Protein AF-A0AAD2G5I2-F1 (afdb_monomer_lite)

Structure (mmCIF, N/CA/C/O backbone):
data_AF-A0AAD2G5I2-F1
#
_entry.id   AF-A0AAD2G5I2-F1
#
loop_
_atom_site.group_PDB
_atom_site.id
_atom_site.type_symbol
_atom_site.label_atom_id
_atom_site.label_alt_id
_atom_site.label_comp_id
_atom_site.label_asym_id
_atom_site.label_entity_id
_atom_site.label_seq_id
_atom_site.pdbx_PDB_ins_code
_atom_site.Cartn_x
_atom_site.Cartn_y
_atom_site.Cartn_z
_atom_site.occupancy
_atom_site.B_iso_or_equiv
_atom_site.auth_seq_id
_atom_site.auth_comp_id
_atom_site.auth_asym_id
_atom_site.auth_atom_id
_atom_site.pdbx_PDB_model_num
ATOM 1 N N . MET A 1 1 ? 21.418 12.771 0.132 1.00 42.97 1 MET A N 1
ATOM 2 C CA . MET A 1 1 ? 20.521 11.938 -0.693 1.00 42.97 1 MET A CA 1
ATOM 3 C C . MET A 1 1 ? 19.109 12.438 -0.467 1.00 42.97 1 MET A C 1
ATOM 5 O O . MET A 1 1 ? 18.698 12.493 0.685 1.00 42.97 1 MET A O 1
ATOM 9 N N . GLY A 1 2 ? 18.420 12.894 -1.514 1.00 51.19 2 GLY A N 1
ATOM 10 C CA . GLY A 1 2 ? 16.971 13.095 -1.440 1.00 51.19 2 GLY A CA 1
ATOM 11 C C . GLY A 1 2 ? 16.292 11.727 -1.421 1.00 51.19 2 GLY A C 1
ATOM 12 O O . GLY A 1 2 ? 16.785 10.811 -2.070 1.00 51.19 2 GLY A O 1
ATOM 13 N N . ALA A 1 3 ? 15.219 11.574 -0.650 1.00 61.41 3 ALA A N 1
ATOM 14 C CA . ALA A 1 3 ? 14.514 10.298 -0.4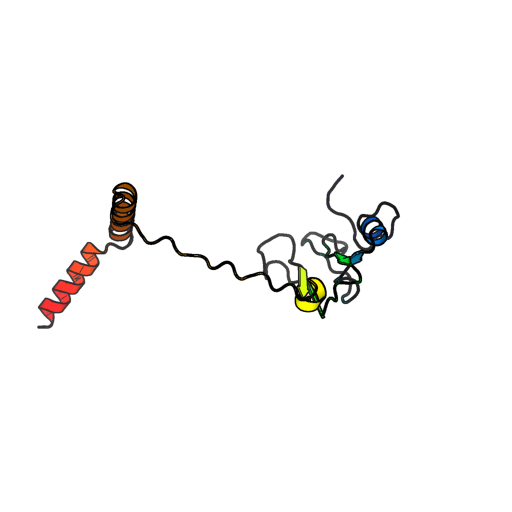96 1.00 61.41 3 ALA A CA 1
ATOM 15 C C . ALA A 1 3 ? 13.618 9.934 -1.701 1.00 61.41 3 ALA A C 1
ATOM 17 O O . ALA A 1 3 ? 13.028 8.861 -1.714 1.00 61.41 3 ALA A O 1
ATOM 18 N N . ASN A 1 4 ? 13.521 10.816 -2.701 1.00 75.38 4 ASN A N 1
ATOM 19 C CA . ASN A 1 4 ? 12.613 10.669 -3.835 1.00 75.38 4 ASN A CA 1
ATOM 20 C C . ASN A 1 4 ? 13.370 10.050 -5.010 1.00 75.38 4 ASN A C 1
ATOM 22 O O . ASN A 1 4 ? 14.144 10.740 -5.678 1.00 75.38 4 ASN A O 1
ATOM 26 N N . GLU A 1 5 ? 13.156 8.761 -5.242 1.00 83.19 5 GLU A N 1
ATOM 27 C CA . GLU A 1 5 ? 13.793 8.025 -6.328 1.00 83.19 5 GLU A CA 1
ATOM 28 C C . GLU A 1 5 ? 12.773 7.650 -7.407 1.00 83.19 5 GLU A C 1
ATOM 30 O O . GLU A 1 5 ? 11.660 7.240 -7.093 1.00 83.19 5 GLU A O 1
ATOM 35 N N . ASP A 1 6 ? 13.146 7.793 -8.679 1.00 90.06 6 ASP A N 1
ATOM 36 C CA . ASP A 1 6 ? 12.317 7.365 -9.807 1.00 90.06 6 ASP A CA 1
ATOM 37 C C . ASP A 1 6 ? 12.278 5.833 -9.874 1.00 90.06 6 ASP A C 1
ATOM 39 O O . ASP A 1 6 ? 13.268 5.185 -10.219 1.00 90.06 6 ASP A O 1
ATOM 43 N N . LEU A 1 7 ? 11.116 5.243 -9.585 1.00 91.56 7 LEU A N 1
ATOM 44 C CA . LEU A 1 7 ? 10.950 3.789 -9.589 1.00 91.56 7 LEU A CA 1
ATOM 45 C C . LEU A 1 7 ? 10.940 3.169 -10.994 1.00 91.56 7 LEU A C 1
ATOM 47 O O . LEU A 1 7 ? 10.932 1.943 -11.124 1.00 91.56 7 LEU A O 1
ATOM 51 N N . LEU A 1 8 ? 10.931 3.964 -12.063 1.00 89.88 8 LEU A N 1
ATOM 52 C CA . LEU A 1 8 ? 11.061 3.492 -13.443 1.00 89.88 8 LEU A CA 1
ATOM 53 C C . LEU A 1 8 ? 12.520 3.353 -13.870 1.00 89.88 8 LEU A C 1
ATOM 55 O O . LEU A 1 8 ? 12.804 2.598 -14.803 1.00 89.88 8 LEU A O 1
ATOM 59 N N . VAL A 1 9 ? 13.440 4.037 -13.188 1.00 88.06 9 VAL A N 1
ATOM 60 C CA . VAL A 1 9 ? 14.867 3.947 -13.482 1.00 88.06 9 VAL A CA 1
ATOM 61 C C . VAL A 1 9 ? 15.379 2.564 -13.100 1.00 88.06 9 VAL A C 1
ATOM 63 O O . VAL A 1 9 ? 15.323 2.143 -11.949 1.00 88.06 9 VAL A O 1
ATOM 66 N N . ASN A 1 10 ? 15.926 1.864 -14.090 1.00 80.50 10 ASN A N 1
ATOM 67 C CA . ASN A 1 10 ? 16.613 0.597 -13.893 1.00 80.50 10 ASN A CA 1
ATOM 68 C C . ASN A 1 10 ? 18.131 0.825 -13.909 1.00 80.50 10 ASN A C 1
ATOM 70 O O . ASN A 1 10 ? 18.815 0.514 -14.883 1.00 80.50 10 ASN A O 1
ATOM 74 N N . SER A 1 11 ? 18.630 1.470 -12.853 1.00 87.44 11 SER A N 1
ATOM 75 C CA . SER A 1 11 ? 20.062 1.698 -12.627 1.00 87.44 11 SER A CA 1
ATOM 76 C C . SER A 1 11 ? 20.576 0.728 -11.558 1.00 87.44 11 SER A C 1
ATOM 78 O O . SER A 1 11 ? 19.831 0.470 -10.610 1.00 87.44 11 SER A O 1
ATOM 80 N N . PRO A 1 12 ? 21.831 0.242 -11.632 1.00 85.81 12 PRO A N 1
ATOM 81 C CA . PRO A 1 12 ? 22.460 -0.534 -10.554 1.00 85.81 12 PRO A CA 1
ATOM 82 C C . PRO A 1 12 ? 22.364 0.153 -9.187 1.00 85.81 12 PRO A C 1
ATOM 84 O O . PRO A 1 12 ? 22.168 -0.489 -8.161 1.00 85.81 12 PRO A O 1
ATOM 87 N N . ASP A 1 13 ? 22.422 1.484 -9.188 1.00 86.81 13 ASP A N 1
ATOM 88 C CA . ASP A 1 13 ? 22.346 2.289 -7.975 1.00 86.81 13 ASP A CA 1
ATOM 89 C C . ASP A 1 13 ? 20.914 2.646 -7.567 1.00 86.81 13 ASP A C 1
ATOM 91 O O . ASP A 1 13 ? 20.744 3.466 -6.663 1.00 86.81 13 ASP A O 1
ATOM 95 N N . SER A 1 14 ? 19.892 2.075 -8.208 1.00 89.94 14 SER A N 1
ATOM 96 C CA . SER A 1 14 ? 18.498 2.346 -7.856 1.00 89.94 14 SER A CA 1
ATOM 97 C C . SER A 1 14 ? 18.027 1.500 -6.669 1.00 89.94 14 SER A C 1
ATOM 99 O O . SER A 1 14 ? 18.412 0.337 -6.525 1.00 89.94 14 SER A O 1
ATOM 101 N N . ILE A 1 15 ? 17.164 2.045 -5.809 1.00 89.75 15 ILE A N 1
ATOM 102 C CA . ILE A 1 15 ? 16.487 1.298 -4.743 1.00 89.75 15 ILE A CA 1
ATOM 103 C C . ILE A 1 15 ? 15.711 0.116 -5.318 1.00 89.75 15 ILE A C 1
ATOM 105 O O . ILE A 1 15 ? 15.743 -0.970 -4.746 1.00 89.75 15 ILE A O 1
ATOM 109 N N . ARG A 1 16 ? 15.076 0.294 -6.483 1.00 91.19 16 ARG A N 1
ATOM 110 C CA . ARG A 1 16 ? 14.335 -0.771 -7.159 1.00 91.19 16 ARG A CA 1
ATOM 111 C C . ARG A 1 16 ? 15.250 -1.935 -7.526 1.00 91.19 16 ARG A C 1
ATOM 113 O O . ARG A 1 16 ? 14.886 -3.080 -7.271 1.00 91.19 16 ARG A O 1
ATOM 120 N N . GLN A 1 17 ? 16.422 -1.652 -8.091 1.00 92.19 17 GLN A N 1
ATOM 121 C CA . GLN A 1 17 ? 17.389 -2.683 -8.456 1.00 92.19 17 GLN A CA 1
ATOM 122 C C . GLN A 1 17 ? 17.994 -3.353 -7.218 1.00 92.19 17 GLN A C 1
ATOM 124 O O . GLN A 1 17 ? 18.033 -4.579 -7.158 1.00 92.19 17 GLN A O 1
ATOM 129 N N . ARG A 1 18 ? 18.355 -2.582 -6.184 1.00 92.75 18 ARG A N 1
ATOM 130 C CA . ARG A 1 18 ? 18.839 -3.135 -4.906 1.00 92.75 18 ARG A CA 1
ATOM 131 C C . ARG A 1 18 ? 17.818 -4.062 -4.242 1.00 92.75 18 ARG A C 1
ATOM 133 O O . ARG A 1 18 ? 18.173 -5.129 -3.755 1.00 92.75 18 ARG A O 1
ATOM 140 N N . LEU A 1 19 ? 16.537 -3.691 -4.249 1.00 93.19 19 LEU A N 1
ATOM 141 C CA . LEU A 1 19 ? 15.461 -4.548 -3.743 1.00 93.19 19 LEU A CA 1
ATOM 142 C C . LEU A 1 19 ? 15.248 -5.779 -4.638 1.00 93.19 19 LEU A C 1
ATOM 144 O O . LEU A 1 19 ? 15.002 -6.869 -4.120 1.00 93.19 19 LEU A O 1
ATOM 148 N N . CYS A 1 20 ? 15.413 -5.637 -5.957 1.00 92.62 20 CYS A N 1
ATOM 149 C CA . CYS A 1 20 ? 15.390 -6.756 -6.900 1.00 92.62 20 CYS A CA 1
ATOM 150 C C . CYS A 1 20 ? 16.496 -7.779 -6.622 1.00 92.62 20 CYS A C 1
ATOM 152 O O . CYS A 1 20 ? 16.234 -8.981 -6.605 1.00 92.62 20 CYS A O 1
ATOM 154 N N . GLU A 1 21 ? 17.702 -7.317 -6.301 1.00 93.50 21 GLU A N 1
ATOM 155 C CA . GLU A 1 21 ? 18.827 -8.166 -5.892 1.00 93.50 21 GLU A CA 1
ATOM 156 C C . GLU A 1 21 ? 18.566 -8.890 -4.563 1.00 93.50 21 GLU A C 1
ATOM 158 O O . GLU A 1 21 ? 19.032 -10.011 -4.366 1.00 93.50 21 GLU A O 1
ATOM 163 N N . CYS A 1 22 ? 17.752 -8.308 -3.678 1.00 93.94 22 CYS A N 1
ATOM 164 C CA . CYS A 1 22 ? 17.239 -8.974 -2.478 1.00 93.94 22 CYS A CA 1
ATOM 165 C C . CYS A 1 22 ? 16.050 -9.922 -2.746 1.00 93.94 22 CYS A C 1
ATOM 167 O O . CYS A 1 22 ? 15.458 -10.442 -1.800 1.00 93.94 22 CYS A O 1
ATOM 169 N N . GLY A 1 23 ? 15.680 -10.155 -4.009 1.00 94.19 23 GLY A N 1
ATOM 170 C CA . GLY A 1 23 ? 14.573 -11.037 -4.389 1.00 94.19 23 GLY A CA 1
ATOM 171 C C . GLY A 1 23 ? 13.184 -10.421 -4.205 1.00 94.19 23 GLY A C 1
ATOM 172 O O . GLY A 1 23 ? 12.194 -11.153 -4.114 1.00 94.19 23 GLY A O 1
ATOM 173 N N . MET A 1 24 ?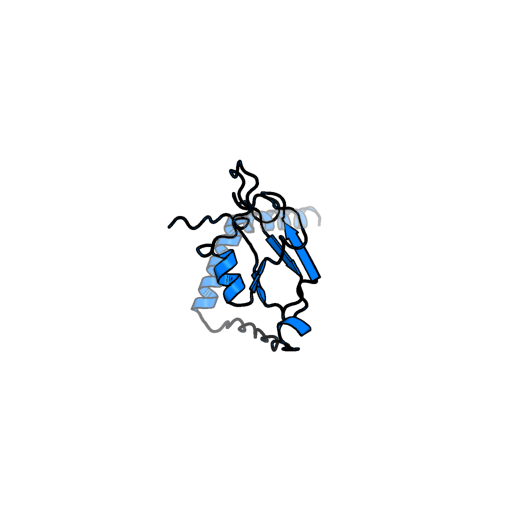 13.097 -9.091 -4.127 1.00 94.44 24 MET A N 1
ATOM 174 C CA . MET A 1 24 ? 11.834 -8.361 -4.057 1.00 94.44 24 MET A CA 1
ATOM 175 C C . MET A 1 24 ? 11.453 -7.775 -5.416 1.00 94.44 24 MET A C 1
ATOM 177 O O . MET A 1 24 ? 12.286 -7.502 -6.272 1.00 94.44 24 MET A O 1
ATOM 181 N N . GLU A 1 25 ? 10.170 -7.536 -5.615 1.00 93.56 25 GLU A N 1
ATOM 182 C CA . GLU A 1 25 ? 9.635 -6.974 -6.845 1.00 93.56 25 GLU A CA 1
ATOM 183 C C . GLU A 1 25 ? 8.580 -5.918 -6.549 1.00 93.56 25 GLU A C 1
ATOM 185 O O . GLU A 1 25 ? 7.862 -6.011 -5.555 1.00 93.56 25 GLU A O 1
ATOM 190 N N . GLU A 1 26 ? 8.489 -4.909 -7.416 1.00 94.44 26 GLU A N 1
ATOM 191 C CA . GLU A 1 26 ? 7.485 -3.856 -7.277 1.00 94.44 26 GLU A CA 1
ATOM 192 C C . GLU A 1 26 ? 6.092 -4.427 -7.609 1.00 94.44 26 GLU A C 1
ATOM 194 O O . GLU A 1 26 ? 5.868 -5.024 -8.671 1.00 94.44 26 GLU A O 1
ATOM 199 N N . ALA A 1 27 ? 5.172 -4.299 -6.656 1.00 95.06 27 ALA A N 1
ATOM 200 C CA . ALA A 1 27 ? 3.892 -4.986 -6.642 1.00 95.06 27 ALA A CA 1
ATOM 201 C C . ALA A 1 27 ? 2.822 -4.339 -7.536 1.00 95.06 27 ALA A C 1
ATOM 203 O O . ALA A 1 27 ? 1.903 -5.028 -7.983 1.00 95.06 27 ALA A O 1
ATOM 204 N N . ILE A 1 28 ? 2.895 -3.038 -7.804 1.00 95.38 28 ILE A N 1
ATOM 205 C CA . ILE A 1 28 ? 1.822 -2.274 -8.450 1.00 95.38 28 ILE A CA 1
ATOM 206 C C . ILE A 1 28 ? 2.159 -1.977 -9.919 1.00 95.38 28 ILE A C 1
ATOM 208 O O . ILE A 1 28 ? 1.309 -2.181 -10.783 1.00 95.38 28 ILE A O 1
ATOM 212 N N . LEU A 1 29 ? 3.404 -1.620 -10.236 1.00 93.19 29 LEU A N 1
ATOM 213 C CA . LEU A 1 29 ? 3.928 -1.348 -11.581 1.00 93.19 29 LEU A CA 1
ATOM 214 C C . LEU A 1 29 ? 3.856 -2.553 -12.521 1.00 93.19 29 LEU A C 1
ATOM 216 O O . LEU A 1 29 ? 3.847 -2.391 -13.737 1.00 93.19 29 LEU A O 1
ATOM 220 N N . LYS A 1 30 ? 3.787 -3.776 -11.985 1.00 86.56 30 LYS A N 1
ATOM 221 C CA . LYS A 1 30 ? 3.519 -4.977 -12.795 1.00 86.56 30 LYS A CA 1
ATOM 222 C C . LYS A 1 30 ? 2.071 -5.073 -13.282 1.00 86.56 30 LYS A C 1
ATOM 224 O O . LYS A 1 30 ? 1.792 -5.836 -14.202 1.00 86.56 30 LYS A O 1
ATOM 229 N N . ARG A 1 31 ? 1.148 -4.375 -12.620 1.00 90.94 31 ARG A N 1
ATOM 230 C CA . ARG A 1 31 ? -0.308 -4.504 -12.797 1.00 90.94 31 ARG A CA 1
ATOM 231 C C . ARG A 1 31 ? -0.928 -3.262 -13.426 1.00 90.94 31 ARG A C 1
ATOM 233 O O . ARG A 1 31 ? -1.947 -3.373 -14.097 1.00 90.94 31 ARG A O 1
ATOM 240 N N . HIS A 1 32 ? -0.311 -2.105 -13.212 1.00 92.88 32 HIS A N 1
ATOM 241 C CA . HIS A 1 32 ? -0.831 -0.800 -13.599 1.00 92.88 32 HIS A CA 1
ATOM 242 C C . HIS A 1 32 ? 0.237 0.030 -14.304 1.00 92.88 32 HIS A C 1
ATOM 244 O O . HIS A 1 32 ? 1.427 -0.151 -14.038 1.00 92.88 32 HIS A O 1
ATOM 250 N N . PRO A 1 33 ? -0.166 0.964 -15.182 1.00 92.94 33 PRO A N 1
ATOM 251 C CA . PRO A 1 33 ? 0.770 1.907 -15.767 1.00 92.94 33 PRO A CA 1
ATOM 252 C C . PRO A 1 33 ? 1.405 2.800 -14.684 1.00 92.94 33 PRO A C 1
ATOM 254 O O . PRO A 1 33 ? 0.772 3.081 -13.658 1.00 92.94 33 PRO A O 1
ATOM 257 N N . PRO A 1 34 ? 2.631 3.299 -14.921 1.00 92.94 34 PRO A N 1
ATOM 258 C CA . PRO A 1 34 ? 3.272 4.262 -14.037 1.00 92.94 34 PRO A CA 1
ATOM 259 C C . PRO A 1 34 ? 2.372 5.461 -13.732 1.00 92.94 34 PRO A C 1
ATOM 261 O O . PRO A 1 34 ? 1.797 6.072 -14.635 1.00 92.94 34 PRO A O 1
ATOM 264 N N . THR A 1 35 ? 2.252 5.786 -12.448 1.00 93.75 35 THR A N 1
ATOM 265 C CA . THR A 1 35 ? 1.388 6.859 -11.953 1.00 93.75 35 THR A CA 1
ATOM 266 C C . THR A 1 35 ? 2.151 7.689 -10.931 1.00 93.75 35 THR A C 1
ATOM 268 O O . THR A 1 35 ? 2.731 7.136 -9.998 1.00 93.75 35 THR A O 1
ATOM 271 N N . ALA A 1 36 ? 2.130 9.015 -11.075 1.00 93.81 36 ALA A N 1
ATOM 272 C CA . ALA A 1 36 ? 2.703 9.927 -10.092 1.00 93.81 36 ALA A CA 1
ATOM 273 C C . ALA A 1 36 ? 2.094 9.719 -8.701 1.00 93.81 36 ALA A C 1
ATOM 275 O O . ALA A 1 36 ? 0.878 9.823 -8.509 1.00 93.81 36 ALA A O 1
ATOM 276 N N . THR A 1 37 ? 2.959 9.504 -7.713 1.00 94.00 37 THR A N 1
ATOM 277 C CA . THR A 1 37 ? 2.551 9.293 -6.319 1.00 94.00 37 THR A CA 1
ATOM 278 C C . THR A 1 37 ? 2.552 10.574 -5.484 1.00 94.00 37 THR A C 1
ATOM 280 O O . THR A 1 37 ? 1.953 10.593 -4.416 1.00 94.00 37 THR A O 1
ATOM 283 N N . HIS A 1 38 ? 3.107 11.667 -6.015 1.00 93.75 38 HIS A N 1
ATOM 284 C CA . HIS A 1 38 ? 3.144 12.999 -5.403 1.00 93.75 38 HIS A CA 1
ATOM 285 C C . HIS A 1 38 ? 2.491 14.047 -6.320 1.00 93.75 38 HIS A C 1
ATOM 287 O O . HIS A 1 38 ? 2.688 14.022 -7.535 1.00 93.75 38 HIS A O 1
ATOM 293 N N . GLN A 1 39 ? 1.717 14.976 -5.756 1.00 91.31 39 GLN A N 1
ATOM 294 C CA . GLN A 1 39 ? 0.848 15.890 -6.509 1.00 91.31 39 GLN A CA 1
ATOM 295 C C . GLN A 1 39 ? 1.614 16.875 -7.398 1.00 91.31 39 GLN A C 1
ATOM 297 O O . GLN A 1 39 ? 1.132 17.236 -8.468 1.00 91.31 39 GLN A O 1
ATOM 302 N N . ARG A 1 40 ? 2.813 17.301 -6.982 1.00 89.88 40 ARG A N 1
ATOM 303 C CA . ARG A 1 40 ? 3.659 18.224 -7.767 1.00 89.88 40 ARG A CA 1
ATOM 304 C C . ARG A 1 40 ? 4.626 17.498 -8.700 1.00 89.88 40 ARG A C 1
ATOM 306 O O . ARG A 1 40 ? 5.642 18.054 -9.098 1.00 89.88 40 ARG A O 1
ATOM 313 N N . ASN A 1 41 ? 4.373 16.225 -8.978 1.00 88.19 41 ASN A N 1
ATOM 314 C CA . ASN A 1 41 ? 5.166 15.473 -9.931 1.00 88.19 41 ASN A CA 1
ATOM 315 C C . ASN A 1 41 ? 4.743 15.839 -11.360 1.00 88.19 41 ASN A C 1
ATOM 317 O O . ASN A 1 41 ? 3.663 15.465 -11.807 1.00 88.19 41 ASN A O 1
ATOM 321 N N . GLU A 1 42 ? 5.604 16.561 -12.073 1.00 85.50 42 GLU A N 1
ATOM 322 C CA . GLU A 1 42 ? 5.337 17.021 -13.444 1.00 85.50 42 GLU A CA 1
ATOM 323 C C . GLU A 1 42 ? 5.652 15.959 -14.514 1.00 85.50 42 GLU A C 1
ATOM 325 O O . GLU A 1 42 ? 5.225 16.085 -15.659 1.00 85.50 42 GLU A O 1
ATOM 330 N N . SER A 1 43 ? 6.359 14.887 -14.142 1.00 86.94 43 SER A N 1
ATOM 331 C CA . SER A 1 43 ? 6.868 13.863 -15.068 1.00 86.94 43 SER A CA 1
ATOM 332 C C . SER A 1 43 ? 6.064 12.556 -15.048 1.00 86.94 43 SER A C 1
ATOM 334 O O . SER A 1 43 ? 6.447 11.590 -15.702 1.00 86.94 43 SER A O 1
ATOM 336 N N . ASN A 1 44 ? 4.967 12.500 -14.283 1.00 86.81 44 ASN A N 1
ATOM 337 C CA . ASN A 1 44 ? 4.183 11.289 -14.005 1.00 86.81 44 ASN A CA 1
ATOM 338 C C . ASN A 1 44 ? 5.026 10.095 -13.495 1.00 86.81 44 ASN A C 1
ATOM 340 O O . ASN A 1 44 ? 4.729 8.931 -13.766 1.00 86.81 44 ASN A O 1
ATOM 344 N N . VAL A 1 45 ? 6.095 10.390 -12.754 1.00 90.25 45 VAL A N 1
ATOM 345 C CA . VAL A 1 45 ? 7.033 9.386 -12.243 1.00 90.25 45 VAL A CA 1
ATOM 346 C C . VAL A 1 45 ? 6.571 8.877 -10.870 1.00 90.25 45 VAL A C 1
ATOM 348 O O . VAL A 1 45 ? 6.397 9.683 -9.956 1.00 90.25 45 VAL A O 1
ATOM 351 N N . PRO A 1 46 ? 6.378 7.567 -10.663 1.00 92.56 46 PRO A N 1
ATOM 352 C CA . PRO A 1 46 ? 6.155 7.018 -9.331 1.00 92.56 46 PRO A CA 1
ATOM 353 C C . PRO A 1 46 ? 7.436 7.133 -8.494 1.00 92.56 46 PRO A C 1
ATOM 355 O O . PRO A 1 46 ? 8.495 6.677 -8.925 1.00 92.56 46 PRO A O 1
ATOM 358 N N . ILE A 1 47 ? 7.326 7.723 -7.302 1.00 93.50 47 ILE A N 1
ATOM 359 C CA . ILE A 1 47 ? 8.434 7.830 -6.332 1.00 93.50 47 ILE A CA 1
ATOM 360 C C . ILE A 1 47 ? 8.180 7.032 -5.047 1.00 93.50 47 ILE A C 1
ATOM 362 O O . ILE A 1 47 ? 9.090 6.833 -4.250 1.00 93.50 47 ILE A O 1
ATOM 366 N N . ASP A 1 48 ? 6.952 6.540 -4.878 1.00 93.06 48 ASP A N 1
ATOM 367 C CA . ASP A 1 48 ? 6.531 5.642 -3.807 1.00 93.06 48 ASP A CA 1
ATOM 368 C C . ASP A 1 48 ? 6.141 4.288 -4.413 1.00 93.06 48 ASP A C 1
ATOM 370 O O . ASP A 1 48 ? 5.538 4.233 -5.489 1.00 93.06 48 ASP A O 1
ATOM 374 N N . GLY A 1 49 ? 6.470 3.189 -3.733 1.00 93.62 49 GLY A N 1
ATOM 375 C CA . GLY A 1 49 ? 6.235 1.837 -4.241 1.00 93.62 49 GLY A CA 1
ATOM 376 C C . GLY A 1 49 ? 6.091 0.812 -3.129 1.00 93.62 49 GLY A C 1
ATOM 377 O O . GLY A 1 49 ? 6.559 1.017 -2.007 1.00 93.62 49 GLY A O 1
ATOM 378 N N . ILE A 1 50 ? 5.441 -0.305 -3.448 1.00 95.62 50 ILE A N 1
ATOM 379 C CA . ILE A 1 50 ? 5.293 -1.436 -2.530 1.00 95.62 50 ILE A CA 1
ATOM 380 C C . ILE A 1 50 ? 6.069 -2.608 -3.113 1.00 95.62 50 ILE A C 1
ATOM 382 O O . ILE A 1 50 ? 5.820 -3.020 -4.242 1.00 95.62 50 ILE A O 1
ATOM 386 N N . PHE A 1 51 ? 7.000 -3.158 -2.337 1.00 95.00 51 PHE A N 1
ATOM 387 C CA . PHE A 1 51 ? 7.846 -4.264 -2.769 1.00 95.00 51 PHE A CA 1
ATOM 388 C C . PHE A 1 51 ? 7.492 -5.537 -2.012 1.00 95.00 51 PHE A C 1
ATOM 390 O O . PHE A 1 51 ? 7.382 -5.533 -0.785 1.00 95.00 51 PHE A O 1
ATOM 397 N N . THR A 1 52 ? 7.343 -6.636 -2.740 1.00 94.75 52 THR A N 1
ATOM 398 C CA . THR A 1 52 ? 7.009 -7.952 -2.183 1.00 94.75 52 THR A CA 1
ATOM 399 C C . THR A 1 52 ? 8.034 -8.985 -2.618 1.00 94.75 52 THR A C 1
ATOM 401 O O . THR A 1 52 ? 8.566 -8.898 -3.720 1.00 94.75 52 THR A O 1
ATOM 404 N N . THR A 1 53 ? 8.308 -9.987 -1.784 1.00 92.56 53 THR A N 1
ATOM 405 C CA . THR A 1 53 ? 9.049 -11.174 -2.230 1.00 92.56 53 THR A CA 1
ATOM 406 C C . THR A 1 53 ? 8.181 -12.013 -3.167 1.00 92.56 53 THR A C 1
ATOM 408 O O . THR A 1 53 ? 6.952 -11.965 -3.101 1.00 92.56 53 THR A O 1
ATOM 411 N N . SER A 1 54 ? 8.807 -12.839 -4.008 1.00 87.06 54 SER A N 1
ATOM 412 C CA . SER A 1 54 ? 8.102 -13.738 -4.941 1.00 87.06 54 SER A CA 1
ATOM 413 C C . SER A 1 54 ? 7.142 -14.729 -4.262 1.00 87.06 54 SER A C 1
ATOM 415 O O . SER A 1 54 ? 6.211 -15.221 -4.894 1.00 87.06 54 SER A O 1
ATOM 417 N N . SER A 1 55 ? 7.344 -15.009 -2.972 1.00 87.19 55 SER A N 1
ATOM 418 C CA . SER A 1 55 ? 6.492 -15.882 -2.160 1.00 87.19 55 SER A CA 1
ATOM 419 C C . SER A 1 55 ? 5.204 -15.221 -1.656 1.00 87.19 55 SER A C 1
ATOM 421 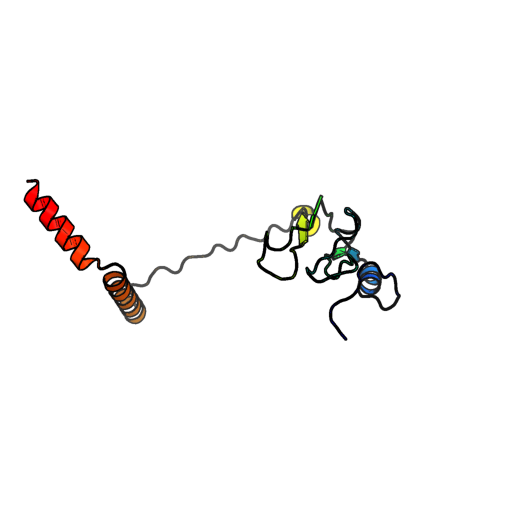O O . SER A 1 55 ? 4.357 -15.918 -1.104 1.00 87.19 55 SER A O 1
ATOM 423 N N . VAL A 1 56 ? 5.051 -13.899 -1.795 1.00 90.75 56 VAL A N 1
ATOM 424 C CA . VAL A 1 56 ? 3.863 -13.160 -1.343 1.00 90.75 56 VAL A CA 1
ATOM 425 C C . VAL A 1 56 ? 2.978 -12.849 -2.555 1.00 90.75 56 VAL A C 1
ATOM 427 O O . VAL A 1 56 ? 3.257 -11.902 -3.294 1.00 90.75 56 VAL A O 1
ATOM 430 N N . PRO A 1 57 ? 1.899 -13.621 -2.795 1.00 88.94 57 PRO A N 1
ATOM 431 C CA . PRO A 1 57 ? 1.023 -13.373 -3.928 1.00 88.94 57 PRO A CA 1
ATOM 432 C C . PRO A 1 57 ? 0.190 -12.108 -3.700 1.00 88.94 57 PRO A C 1
ATOM 434 O O . PRO A 1 57 ? -0.627 -12.025 -2.782 1.00 88.94 57 PRO A O 1
ATOM 437 N N . VAL A 1 58 ? 0.367 -11.127 -4.583 1.00 93.88 58 VAL A N 1
ATOM 438 C CA . VAL A 1 58 ? -0.453 -9.911 -4.613 1.00 93.88 58 VAL A CA 1
ATOM 439 C C . VAL A 1 58 ? -1.702 -10.170 -5.459 1.00 93.88 58 VAL A C 1
ATOM 441 O O . VAL A 1 58 ? -1.621 -10.295 -6.686 1.00 93.88 58 VAL A O 1
ATOM 444 N N . LEU A 1 59 ? -2.853 -10.258 -4.792 1.00 94.44 59 LEU A N 1
ATOM 445 C CA . LEU A 1 59 ? -4.162 -10.558 -5.382 1.00 94.44 59 LEU A CA 1
ATOM 446 C C . LEU A 1 59 ? -4.719 -9.372 -6.171 1.00 94.44 59 LEU A C 1
ATOM 448 O O . LEU A 1 59 ? -5.277 -9.535 -7.251 1.00 94.44 59 LEU A O 1
ATOM 452 N N . ALA A 1 60 ? -4.562 -8.172 -5.620 1.00 95.00 60 ALA A N 1
ATOM 453 C CA . ALA A 1 60 ? -4.965 -6.915 -6.231 1.00 95.00 60 ALA A CA 1
ATOM 454 C C . ALA A 1 60 ? -4.101 -5.781 -5.672 1.00 95.00 60 ALA A C 1
ATOM 456 O O . ALA A 1 60 ? -3.374 -5.965 -4.699 1.00 95.00 60 ALA A O 1
ATOM 457 N N . GLY A 1 61 ? -4.176 -4.608 -6.278 1.00 95.44 61 GLY A N 1
ATOM 458 C CA . GLY A 1 61 ? -3.489 -3.420 -5.794 1.00 95.44 61 GLY A CA 1
ATOM 459 C C . GLY A 1 61 ? -3.772 -2.238 -6.697 1.00 95.44 61 GLY A C 1
ATOM 460 O O . GLY A 1 61 ? -4.371 -2.412 -7.761 1.00 95.44 61 GLY A O 1
ATOM 461 N N . GLY A 1 62 ? -3.341 -1.054 -6.289 1.00 95.88 62 GLY A N 1
ATOM 462 C CA . GLY A 1 62 ? -3.516 0.150 -7.083 1.00 95.88 62 GLY A CA 1
ATOM 463 C C . GLY A 1 62 ? -3.168 1.426 -6.336 1.00 95.88 62 GLY A C 1
ATOM 464 O O . GLY A 1 62 ? -2.592 1.414 -5.245 1.00 95.88 62 GLY A O 1
ATOM 465 N N . TYR A 1 63 ? -3.554 2.530 -6.962 1.00 95.00 63 TYR A N 1
ATOM 466 C CA . TYR A 1 63 ? -3.346 3.886 -6.480 1.00 95.00 63 TYR A CA 1
ATOM 467 C C . TYR A 1 63 ? -4.697 4.509 -6.138 1.00 95.00 63 TYR A C 1
ATOM 469 O O . TYR A 1 63 ? -5.642 4.384 -6.916 1.00 95.00 63 TYR A O 1
ATOM 477 N N . TYR A 1 64 ? -4.775 5.217 -5.017 1.00 94.81 64 TYR A N 1
ATOM 478 C CA . TYR A 1 64 ? -5.893 6.121 -4.756 1.00 94.81 64 TYR A CA 1
ATOM 479 C C . TYR A 1 64 ? -5.740 7.416 -5.559 1.00 94.81 64 TYR A C 1
ATOM 481 O O . TYR A 1 64 ? -4.671 7.720 -6.104 1.00 94.81 64 TYR A O 1
ATOM 489 N N . THR A 1 65 ? -6.806 8.205 -5.632 1.00 92.81 65 THR A N 1
ATOM 490 C CA . THR A 1 65 ? -6.696 9.599 -6.066 1.00 92.81 65 THR A CA 1
ATOM 491 C C . THR A 1 65 ? -6.078 10.459 -4.953 1.00 92.81 65 THR A C 1
ATOM 493 O O . THR A 1 65 ? -6.026 10.064 -3.784 1.00 92.81 65 THR A O 1
ATOM 496 N N . PHE A 1 66 ? -5.518 11.619 -5.311 1.00 93.56 66 PHE A N 1
ATOM 497 C CA . PHE A 1 66 ? -4.955 12.540 -4.318 1.00 93.56 66 PHE A CA 1
ATOM 498 C C . PHE A 1 66 ? -6.057 13.037 -3.374 1.00 93.56 66 PHE A C 1
ATOM 500 O O . PHE A 1 66 ? -7.120 13.441 -3.839 1.00 93.56 66 PHE A O 1
ATOM 507 N N . GLY A 1 67 ? -5.801 13.008 -2.064 1.00 91.50 67 GLY A N 1
ATOM 508 C CA . GLY A 1 67 ? -6.752 13.459 -1.043 1.00 91.50 67 GLY A CA 1
ATOM 509 C C . GLY A 1 67 ? -7.896 12.489 -0.716 1.00 91.50 67 GLY A C 1
ATOM 510 O O . GLY A 1 67 ? -8.692 12.790 0.164 1.00 91.50 67 GLY A O 1
ATOM 511 N N . GLU A 1 68 ? -8.002 11.335 -1.384 1.00 88.94 68 GLU A N 1
ATOM 512 C CA . GLU A 1 68 ? -9.138 10.415 -1.197 1.00 88.94 68 GLU A CA 1
ATOM 513 C C . GLU A 1 68 ? -9.059 9.605 0.098 1.00 88.94 68 GLU A C 1
ATOM 515 O O . GLU A 1 68 ? -10.045 9.481 0.818 1.00 88.94 68 GLU A O 1
ATOM 520 N N . PHE A 1 69 ? -7.885 9.042 0.390 1.00 87.56 69 PHE A N 1
ATOM 521 C CA . PHE A 1 69 ? -7.672 8.214 1.582 1.00 87.56 69 PHE A CA 1
ATOM 522 C C . PHE A 1 69 ? -6.924 8.963 2.690 1.00 87.56 69 PHE A C 1
ATOM 524 O O . PHE A 1 69 ? -7.197 8.778 3.874 1.00 87.56 69 PHE A O 1
ATOM 531 N N . VAL A 1 70 ? -5.976 9.818 2.303 1.00 83.00 70 VAL A N 1
ATOM 532 C CA . VAL A 1 70 ? -5.212 10.683 3.204 1.00 83.00 70 VAL A CA 1
ATOM 533 C C . VAL A 1 70 ? -5.172 12.067 2.582 1.00 83.00 70 VAL A C 1
ATOM 535 O O . VAL A 1 70 ? -4.845 12.205 1.403 1.00 83.00 70 VAL A O 1
ATOM 538 N N . GLU A 1 71 ? -5.479 13.087 3.377 1.00 89.31 71 GLU A N 1
ATOM 539 C CA . GLU A 1 71 ? -5.298 14.486 2.995 1.00 89.31 71 GLU A CA 1
ATOM 540 C C . GLU A 1 71 ? -3.802 14.839 3.070 1.00 89.31 71 GLU A C 1
ATOM 542 O O . GLU A 1 71 ? -3.309 15.395 4.049 1.00 89.31 71 GLU A O 1
ATOM 547 N N . ALA A 1 72 ? -3.056 14.411 2.049 1.00 88.75 72 ALA A N 1
ATOM 548 C CA . ALA A 1 72 ? -1.620 14.614 1.897 1.00 88.75 72 ALA A CA 1
ATOM 549 C C . ALA A 1 72 ? -1.271 14.963 0.441 1.00 88.75 72 ALA A C 1
ATOM 551 O O . ALA A 1 72 ? -2.044 14.719 -0.487 1.00 88.75 72 ALA A O 1
ATOM 552 N N . ASP A 1 73 ? -0.075 15.514 0.239 1.00 91.12 73 ASP A N 1
ATOM 553 C CA . ASP A 1 73 ? 0.517 15.775 -1.078 1.00 91.12 73 ASP A CA 1
ATOM 554 C C . ASP A 1 73 ? 0.986 14.496 -1.795 1.00 91.12 73 ASP A C 1
ATOM 556 O O . ASP A 1 73 ? 1.265 14.525 -2.998 1.00 91.12 73 ASP A O 1
ATOM 560 N N . HIS A 1 74 ? 1.004 13.362 -1.091 1.00 92.38 74 HIS A N 1
ATOM 561 C CA . HIS A 1 74 ? 1.137 12.022 -1.655 1.00 92.38 74 HIS A CA 1
ATOM 562 C C . HIS A 1 74 ? -0.219 11.304 -1.712 1.00 92.38 74 HIS A C 1
ATOM 564 O O . HIS A 1 74 ? -1.049 11.429 -0.811 1.00 92.38 74 HIS A O 1
ATOM 570 N N . ARG A 1 75 ? -0.444 10.500 -2.758 1.00 92.38 75 ARG A N 1
ATOM 571 C CA . ARG A 1 75 ? -1.588 9.571 -2.809 1.00 92.38 75 ARG A CA 1
ATOM 572 C C . ARG A 1 75 ? -1.231 8.263 -2.118 1.00 92.38 75 ARG A C 1
ATOM 574 O O . ARG A 1 75 ? -0.096 7.800 -2.190 1.00 92.38 75 ARG A O 1
ATOM 581 N N . ALA A 1 76 ? -2.222 7.626 -1.511 1.00 94.12 76 ALA A N 1
ATOM 582 C CA . ALA A 1 76 ? -2.039 6.311 -0.922 1.00 94.12 76 ALA A CA 1
ATOM 583 C C . ALA A 1 76 ? -1.916 5.218 -2.003 1.00 94.12 76 ALA A C 1
ATOM 585 O O . ALA A 1 76 ? -2.538 5.284 -3.069 1.00 94.12 76 ALA A O 1
ATOM 586 N N . LEU A 1 77 ? -1.134 4.187 -1.687 1.00 95.50 77 LEU A N 1
ATOM 587 C CA . LEU A 1 77 ? -0.986 2.961 -2.465 1.00 95.50 77 LEU A CA 1
ATOM 588 C C . LEU A 1 77 ? -1.556 1.805 -1.647 1.00 95.50 77 LEU A C 1
ATOM 590 O O . LEU A 1 77 ? -1.504 1.827 -0.416 1.00 95.50 77 LEU A O 1
ATOM 594 N N . TRP A 1 78 ? -2.077 0.783 -2.315 1.00 96.00 78 TRP A N 1
ATOM 595 C CA . TRP A 1 78 ? -2.563 -0.408 -1.630 1.00 96.00 78 TRP A CA 1
ATOM 596 C C . TRP A 1 78 ? -2.250 -1.676 -2.410 1.00 96.00 78 TRP A C 1
ATOM 598 O O . TRP A 1 78 ? -2.188 -1.685 -3.641 1.00 96.00 78 TRP A O 1
ATOM 608 N N . ILE A 1 79 ? -2.096 -2.763 -1.661 1.00 96.75 79 ILE A N 1
ATOM 609 C CA . ILE A 1 79 ? -2.082 -4.128 -2.172 1.00 96.75 79 ILE A CA 1
ATOM 610 C C . ILE A 1 79 ? -3.015 -4.982 -1.319 1.00 96.75 79 ILE A C 1
ATOM 612 O O . ILE A 1 79 ? -3.180 -4.746 -0.124 1.00 96.75 79 ILE A O 1
ATOM 616 N N . ASN A 1 80 ? -3.620 -5.981 -1.944 1.00 95.06 80 ASN A N 1
ATOM 617 C CA . ASN A 1 80 ? -4.360 -7.038 -1.281 1.00 95.06 80 ASN A CA 1
ATOM 618 C C . ASN A 1 80 ? -3.536 -8.325 -1.360 1.00 95.06 80 ASN A C 1
ATOM 620 O O . ASN A 1 80 ? -3.143 -8.740 -2.453 1.00 95.06 80 ASN A O 1
ATOM 624 N N . ILE A 1 81 ? -3.285 -8.940 -0.208 1.00 93.19 81 ILE A N 1
ATOM 625 C CA . ILE A 1 81 ? -2.518 -10.179 -0.068 1.00 93.19 81 ILE A CA 1
ATOM 626 C C . ILE A 1 81 ? -3.329 -11.183 0.744 1.00 93.19 81 ILE A C 1
ATOM 628 O O . ILE A 1 81 ? -4.016 -10.814 1.697 1.00 93.19 81 ILE A O 1
ATOM 632 N N . ASP A 1 82 ? -3.223 -12.461 0.390 1.00 88.56 82 ASP A N 1
ATOM 633 C CA . ASP A 1 82 ? -3.749 -13.524 1.242 1.00 88.56 82 ASP A CA 1
ATOM 634 C C . ASP A 1 82 ? -2.802 -13.745 2.426 1.00 88.56 82 ASP A C 1
ATOM 636 O O . ASP A 1 82 ? -1.667 -14.187 2.247 1.00 88.56 82 ASP A O 1
ATOM 640 N N . LEU A 1 83 ? -3.271 -13.455 3.641 1.00 85.62 83 LEU A N 1
ATOM 641 C CA . LEU A 1 83 ? -2.485 -13.635 4.862 1.00 85.62 83 LEU A CA 1
ATOM 642 C C . LEU A 1 83 ? -2.147 -15.103 5.127 1.00 85.62 83 LEU A C 1
ATOM 644 O O . LEU A 1 83 ? -1.087 -15.375 5.687 1.00 85.62 83 LEU A O 1
ATOM 648 N N . ASN A 1 84 ? -2.999 -16.045 4.710 1.00 83.75 84 ASN A N 1
ATOM 649 C CA . ASN A 1 84 ? -2.714 -17.467 4.891 1.00 83.75 84 ASN A CA 1
ATOM 650 C C . ASN A 1 84 ? -1.489 -17.869 4.072 1.00 83.75 84 ASN A C 1
ATOM 652 O O . ASN A 1 84 ? -0.563 -18.477 4.599 1.00 83.75 84 ASN A O 1
ATOM 656 N N . THR A 1 85 ? -1.431 -17.457 2.808 1.00 82.19 85 THR A N 1
ATOM 657 C CA . THR A 1 85 ? -0.260 -17.712 1.969 1.00 82.19 85 THR A CA 1
ATOM 658 C C . THR A 1 85 ? 0.948 -16.874 2.401 1.00 82.19 85 THR A C 1
ATOM 660 O O . THR A 1 85 ? 2.045 -17.409 2.535 1.00 82.19 85 THR A O 1
ATOM 663 N N . ALA A 1 86 ? 0.764 -15.580 2.680 1.00 84.62 86 ALA A N 1
ATOM 664 C CA . ALA A 1 86 ? 1.863 -14.665 2.996 1.00 84.62 86 ALA A CA 1
ATOM 665 C C . ALA A 1 86 ? 2.529 -14.948 4.354 1.00 84.62 86 ALA A C 1
ATOM 667 O O . ALA A 1 86 ? 3.731 -14.738 4.498 1.00 84.62 86 ALA A O 1
ATOM 668 N N . LEU A 1 87 ? 1.765 -15.425 5.343 1.00 81.75 87 LEU A N 1
ATOM 669 C CA . LEU A 1 87 ? 2.253 -15.725 6.693 1.00 81.75 87 LEU A CA 1
ATOM 670 C C . LEU A 1 87 ? 2.325 -17.234 6.986 1.00 81.75 87 LEU A C 1
ATOM 672 O O . LEU A 1 87 ? 2.566 -17.623 8.126 1.00 81.75 87 LEU A O 1
ATOM 676 N N . GLY A 1 88 ? 2.106 -18.100 5.992 1.00 79.88 88 GLY A N 1
ATOM 677 C CA . GLY A 1 88 ? 2.230 -19.556 6.141 1.00 79.88 88 GLY A CA 1
ATOM 678 C C . GLY A 1 88 ? 1.203 -20.184 7.091 1.00 79.88 88 GLY A C 1
ATOM 679 O O . GLY A 1 88 ? 1.564 -20.994 7.941 1.00 79.88 88 GLY A O 1
ATOM 680 N N . ASN A 1 89 ? -0.071 -19.802 6.976 1.00 70.56 89 ASN A N 1
ATOM 681 C CA . ASN A 1 89 ? -1.172 -20.173 7.876 1.00 70.56 89 ASN A CA 1
ATOM 682 C C . ASN A 1 89 ? -0.947 -19.750 9.335 1.00 70.56 89 ASN A C 1
ATOM 684 O O . ASN A 1 89 ? -1.594 -20.271 10.250 1.00 70.56 89 ASN A O 1
ATOM 688 N N . PHE A 1 90 ? -0.051 -18.790 9.575 1.00 68.25 90 PHE A N 1
ATOM 689 C CA . PHE A 1 90 ? 0.068 -18.162 10.876 1.00 68.25 90 PHE A CA 1
ATOM 690 C C . PHE A 1 90 ? -1.227 -17.412 11.177 1.00 68.25 90 PHE A C 1
ATOM 692 O O . PHE A 1 90 ? -1.493 -16.331 10.657 1.00 68.25 90 PHE A O 1
ATOM 699 N N . THR A 1 91 ? -2.048 -18.010 12.030 1.00 66.88 91 THR A N 1
ATOM 700 C CA . THR A 1 91 ? -3.186 -17.329 12.632 1.00 66.88 91 THR A CA 1
ATOM 701 C C . THR A 1 91 ? -2.638 -16.585 13.846 1.00 66.88 91 THR A C 1
ATOM 703 O O . THR A 1 91 ? -2.320 -17.247 14.842 1.00 66.88 91 THR A O 1
ATOM 706 N N . PRO A 1 92 ? -2.465 -15.247 13.802 1.00 66.44 92 PRO A N 1
ATOM 707 C CA . PRO A 1 92 ? -2.076 -14.513 14.994 1.00 66.44 92 PRO A CA 1
ATOM 708 C C . PRO A 1 92 ? -3.112 -14.818 16.070 1.00 66.44 92 PRO A C 1
ATOM 710 O O . PRO A 1 92 ? -4.312 -14.634 15.857 1.00 66.44 92 PRO A O 1
ATOM 713 N N . GLN A 1 93 ? -2.663 -15.332 17.216 1.00 72.00 93 GLN A N 1
ATOM 714 C CA . GLN A 1 93 ? -3.559 -15.516 18.349 1.00 72.00 93 GLN A CA 1
ATOM 715 C C . GLN A 1 93 ? -4.168 -14.153 18.659 1.00 72.00 93 GLN A C 1
ATOM 717 O O . GLN A 1 93 ? -3.447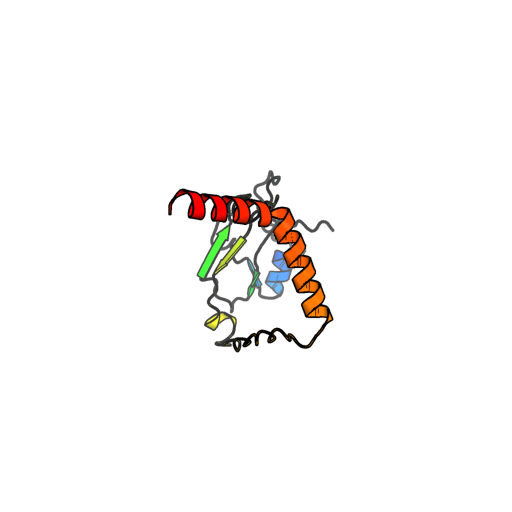 -13.208 18.985 1.00 72.00 93 GLN A O 1
ATOM 722 N N . GLY A 1 94 ? -5.489 -14.040 18.501 1.00 68.31 94 GLY A N 1
ATOM 723 C CA . GLY A 1 94 ? -6.203 -12.819 18.830 1.00 68.31 94 GLY A CA 1
ATOM 724 C C . GLY A 1 94 ? -5.841 -12.439 20.257 1.00 68.31 94 GLY A C 1
ATOM 725 O O . GLY A 1 94 ? -6.095 -13.208 21.187 1.00 68.31 94 GLY A O 1
ATOM 726 N N . SER A 1 95 ? -5.197 -11.285 20.438 1.00 72.31 95 SER A N 1
ATOM 727 C CA . SER A 1 95 ? -4.941 -10.816 21.790 1.00 72.31 95 SER A CA 1
ATOM 728 C C . SER A 1 95 ? -6.304 -10.548 22.414 1.00 72.31 95 SER A C 1
ATOM 730 O O . SER A 1 95 ? -7.069 -9.698 21.957 1.00 72.31 95 SER A O 1
ATOM 732 N N . THR A 1 96 ? -6.668 -11.325 23.431 1.00 70.94 96 THR A N 1
ATOM 733 C CA . THR A 1 96 ? -7.846 -10.996 24.222 1.00 70.94 96 THR A CA 1
ATOM 734 C C . THR A 1 96 ? -7.478 -9.744 25.001 1.00 70.94 96 THR A C 1
ATOM 736 O O . THR A 1 96 ? -6.828 -9.831 26.047 1.00 70.94 96 THR A O 1
ATOM 739 N N . PHE A 1 97 ? -7.835 -8.569 24.483 1.00 77.94 97 PHE A N 1
ATOM 740 C CA . PHE A 1 97 ? -7.802 -7.357 25.281 1.00 77.94 97 PHE A CA 1
ATOM 741 C C . PHE A 1 97 ? -8.720 -7.604 26.476 1.00 77.94 97 PHE A C 1
ATOM 743 O O . PHE A 1 97 ? -9.938 -7.682 26.333 1.00 77.94 97 PHE A O 1
ATOM 750 N N . LYS A 1 98 ? -8.135 -7.806 27.658 1.00 80.62 98 LYS A N 1
ATOM 751 C CA . LYS A 1 98 ? -8.895 -7.824 28.903 1.00 80.62 98 LYS A CA 1
ATOM 752 C C . LYS A 1 98 ? -9.103 -6.362 29.289 1.00 80.62 98 LYS A C 1
ATOM 754 O O . LYS A 1 98 ? -8.140 -5.753 29.768 1.00 80.62 98 LYS A O 1
ATOM 759 N N . PRO A 1 99 ? -10.299 -5.776 29.084 1.00 76.62 99 PRO A N 1
ATOM 760 C CA . PRO A 1 99 ? -10.554 -4.428 29.563 1.00 76.62 99 PRO A CA 1
ATOM 761 C C . PRO A 1 99 ? -10.257 -4.389 31.061 1.00 76.62 99 PRO A C 1
ATOM 763 O O . PRO A 1 99 ? -10.697 -5.257 31.822 1.00 76.62 99 PRO A O 1
ATOM 766 N N . ARG A 1 100 ? -9.466 -3.403 31.497 1.00 76.75 100 ARG A N 1
ATOM 767 C CA . ARG A 1 100 ? -9.246 -3.192 32.929 1.00 76.75 100 ARG A CA 1
ATOM 768 C C . ARG A 1 100 ? -10.599 -2.866 33.551 1.00 76.75 100 ARG A C 1
ATOM 770 O O . ARG A 1 100 ? -11.259 -1.924 33.116 1.00 76.75 100 ARG A O 1
ATO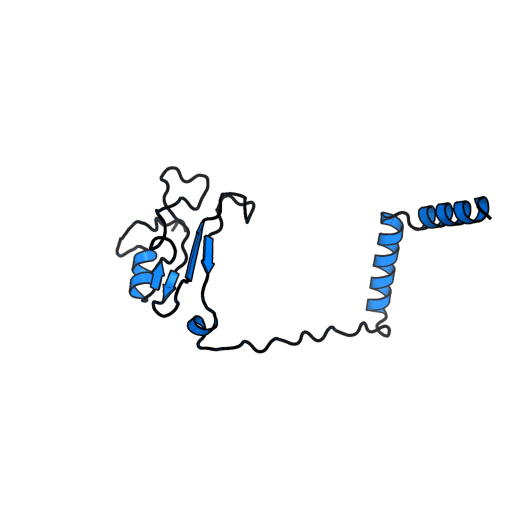M 777 N N . LYS A 1 101 ? -11.014 -3.638 34.559 1.00 74.81 101 LYS A N 1
ATOM 778 C CA . LYS A 1 101 ? -12.194 -3.286 35.354 1.00 74.81 101 LYS A CA 1
ATOM 779 C C . LYS A 1 101 ? -11.954 -1.909 35.964 1.00 74.81 101 LYS A C 1
ATOM 781 O O . LYS A 1 101 ? -10.903 -1.684 36.561 1.00 74.81 101 LYS A O 1
ATOM 786 N N . LEU A 1 102 ? -12.914 -1.004 35.792 1.00 66.75 102 LEU A N 1
ATOM 787 C CA . LEU A 1 102 ? -12.884 0.306 36.427 1.00 66.75 102 LEU A CA 1
ATOM 788 C C . LEU A 1 102 ? -12.867 0.099 37.948 1.00 66.75 102 LEU A C 1
ATOM 790 O O . LEU A 1 102 ? -13.837 -0.392 38.526 1.00 66.75 102 LEU A O 1
ATOM 794 N N . THR A 1 103 ? -11.750 0.420 38.595 1.00 72.00 103 THR A N 1
ATOM 795 C CA . THR A 1 103 ? -11.612 0.249 40.041 1.00 72.00 103 THR A CA 1
ATOM 796 C C . THR A 1 103 ? -12.188 1.471 40.747 1.00 72.00 103 THR A C 1
ATOM 798 O O . THR A 1 103 ? -11.551 2.519 40.804 1.00 72.00 103 THR A O 1
ATOM 801 N N . LEU A 1 104 ? -13.376 1.332 41.338 1.00 74.94 104 LEU A N 1
ATOM 802 C CA . LEU A 1 104 ? -14.001 2.398 42.141 1.00 74.94 104 LEU A CA 1
ATOM 803 C C . LEU A 1 104 ? -13.267 2.668 43.469 1.00 74.94 104 LEU A C 1
ATOM 805 O O . LEU A 1 104 ? -13.541 3.656 44.142 1.00 74.94 104 LEU A O 1
ATOM 809 N N . LEU A 1 105 ? -12.324 1.798 43.846 1.00 77.50 105 LEU A N 1
ATOM 810 C CA . LEU A 1 105 ? -11.515 1.931 45.062 1.00 77.50 105 LEU A CA 1
ATOM 811 C C . LEU A 1 105 ? -10.351 2.918 44.901 1.00 77.50 105 LEU A C 1
ATOM 813 O O . LEU A 1 105 ? -9.820 3.414 45.895 1.00 77.50 105 LEU A O 1
ATOM 817 N N . ASP A 1 106 ? -9.941 3.212 43.665 1.00 82.94 106 ASP A N 1
ATOM 818 C CA . ASP A 1 106 ? -8.886 4.186 43.422 1.00 82.94 106 ASP A CA 1
ATOM 819 C C . ASP A 1 106 ? -9.456 5.610 43.421 1.00 82.94 106 ASP A C 1
ATOM 821 O O . ASP A 1 106 ? -10.096 6.063 42.468 1.00 82.94 106 ASP A O 1
ATOM 825 N N . LYS A 1 107 ? -9.145 6.354 44.488 1.00 87.81 107 LYS A N 1
ATOM 826 C CA . LYS A 1 107 ? -9.545 7.757 44.659 1.00 87.81 107 LYS A CA 1
ATOM 827 C C . LYS A 1 107 ? -9.095 8.650 43.498 1.00 87.81 107 LYS A C 1
ATOM 829 O O . LYS A 1 107 ? -9.764 9.642 43.212 1.00 87.81 107 LYS A O 1
ATOM 834 N N . ARG A 1 108 ? -7.983 8.331 42.819 1.00 86.94 108 ARG A N 1
ATOM 835 C CA . ARG A 1 108 ? -7.484 9.123 41.680 1.00 86.94 108 ARG A CA 1
ATOM 836 C C . ARG A 1 108 ? -8.387 8.961 40.462 1.00 86.94 108 ARG A C 1
ATOM 838 O O . ARG A 1 108 ? -8.752 9.958 39.842 1.00 86.94 108 ARG A O 1
ATOM 845 N N . SER A 1 109 ? -8.784 7.726 40.170 1.00 83.06 109 SER A N 1
ATOM 846 C CA . SER A 1 109 ? -9.717 7.401 39.089 1.00 83.06 109 SER A CA 1
ATOM 847 C C . SER A 1 109 ? -11.091 8.043 39.316 1.00 83.06 109 SER A C 1
ATOM 849 O O . SER A 1 109 ? -11.628 8.670 38.403 1.00 83.06 109 SER A O 1
ATOM 851 N N . VAL A 1 110 ? -11.608 7.999 40.551 1.00 86.62 110 VAL A N 1
ATOM 852 C CA . VAL A 1 110 ? -12.868 8.671 40.927 1.00 86.62 110 VAL A CA 1
ATOM 853 C C . VAL A 1 110 ? -12.766 10.189 40.763 1.00 86.62 110 VAL A C 1
ATOM 855 O O . VAL A 1 110 ? -13.637 10.803 40.150 1.00 86.62 110 VAL A O 1
ATOM 858 N N . LYS A 1 111 ? -11.682 10.807 41.252 1.00 91.56 111 LYS A N 1
ATOM 859 C CA . LYS A 1 111 ? -11.470 12.256 41.119 1.00 91.56 111 LYS A CA 1
ATOM 860 C C . LYS A 1 111 ? -11.425 12.688 39.652 1.00 91.56 111 LYS A C 1
ATOM 862 O O . LYS A 1 111 ? -12.071 13.667 39.292 1.00 91.56 111 LYS A O 1
ATOM 867 N N . ARG A 1 112 ? -10.695 11.949 38.809 1.00 90.12 112 ARG A N 1
ATOM 868 C CA . ARG A 1 112 ? -10.597 12.236 37.372 1.00 90.12 112 ARG A CA 1
ATOM 869 C C . ARG A 1 112 ? -11.950 12.101 36.675 1.00 90.12 112 ARG A C 1
ATOM 871 O O . ARG A 1 112 ? -12.292 12.956 35.868 1.00 90.12 112 ARG A O 1
ATOM 878 N N . TYR A 1 113 ? -12.723 11.067 37.004 1.00 89.25 113 TYR A N 1
ATOM 879 C CA . TYR A 1 113 ? -14.077 10.901 36.480 1.00 89.25 113 TYR A CA 1
ATOM 880 C C . TYR A 1 113 ? -14.973 12.093 36.846 1.00 89.25 113 TYR A C 1
ATOM 882 O O . TYR A 1 113 ? -15.567 12.696 35.961 1.00 89.25 113 TYR A O 1
ATOM 890 N N . LEU A 1 114 ? -15.009 12.495 38.121 1.00 93.19 114 LEU A N 1
ATOM 891 C CA . LEU A 1 114 ? -15.831 13.625 38.573 1.00 93.19 114 LEU A CA 1
ATOM 892 C C . LEU A 1 114 ? -15.445 14.955 37.911 1.00 93.19 114 LEU A C 1
ATOM 894 O O . LEU A 1 114 ? -16.327 15.761 37.623 1.00 93.19 114 LEU A O 1
ATOM 898 N N . GLN A 1 115 ? -14.151 15.171 37.652 1.00 95.31 115 GLN A N 1
ATOM 899 C CA . GLN A 1 115 ? -13.668 16.339 36.910 1.00 95.31 115 GLN A CA 1
ATOM 900 C C . GLN A 1 115 ? -14.181 16.344 35.468 1.00 95.31 115 GLN A C 1
ATOM 902 O O . GLN A 1 115 ? -14.692 17.359 35.011 1.00 95.31 115 GLN A O 1
ATOM 907 N N . LEU A 1 116 ? -14.087 15.209 34.767 1.00 94.94 116 LEU A N 1
ATOM 908 C CA . LEU A 1 116 ? -14.593 15.087 33.397 1.00 94.94 116 LEU A CA 1
ATOM 909 C C . LEU A 1 116 ? -16.114 15.251 33.333 1.00 94.94 116 LEU A C 1
ATOM 911 O O . LEU A 1 116 ? -16.618 15.895 32.421 1.00 94.94 116 LEU A O 1
ATOM 915 N N . VAL A 1 117 ? -16.838 14.716 34.320 1.00 93.31 117 VAL A N 1
ATOM 916 C CA . VAL A 1 117 ? -18.288 14.909 34.435 1.00 93.31 117 VAL A CA 1
ATOM 917 C C . VAL A 1 117 ? -18.628 16.387 34.619 1.00 93.31 117 VAL A C 1
ATOM 919 O O . VAL A 1 117 ? -19.502 16.872 33.916 1.00 93.31 117 VAL A O 1
ATOM 922 N N . HIS A 1 118 ? -17.936 17.119 35.500 1.00 94.56 118 HIS A N 1
ATOM 923 C CA . HIS A 1 118 ? -18.185 18.558 35.673 1.00 94.56 118 HIS A CA 1
ATOM 924 C C . HIS A 1 118 ? -17.946 19.343 34.384 1.00 94.56 118 HIS A C 1
ATOM 926 O O . HIS A 1 118 ? -18.808 20.119 33.989 1.00 94.56 118 HIS A O 1
ATOM 932 N N . LEU A 1 119 ? -16.829 19.081 33.699 1.00 95.06 119 LEU A N 1
ATOM 933 C CA . LEU A 1 119 ? -16.527 19.728 32.422 1.00 95.06 119 LEU A CA 1
ATOM 934 C C . LEU A 1 119 ? -17.616 19.458 31.378 1.00 95.06 119 LEU A C 1
ATOM 936 O O . LEU A 1 119 ? -18.063 20.386 30.718 1.00 95.06 119 LEU A O 1
ATOM 940 N N . GLY A 1 120 ? -18.100 18.216 31.276 1.00 93.50 120 GLY A N 1
ATOM 941 C CA . GLY A 1 120 ? -19.214 17.894 30.384 1.00 93.50 120 GLY A CA 1
ATOM 942 C C . GLY A 1 120 ? -20.524 18.577 30.796 1.00 93.50 120 GLY A C 1
ATOM 943 O O . GLY A 1 120 ? -21.267 19.059 29.951 1.00 93.50 120 GLY A O 1
ATOM 944 N N . TYR A 1 121 ? -20.821 18.664 32.093 1.00 93.94 121 TYR A N 1
ATOM 945 C CA . TYR A 1 121 ? -22.021 19.360 32.569 1.00 93.94 121 TYR A CA 1
ATOM 946 C C . TYR A 1 121 ? -22.011 20.850 32.213 1.00 93.94 121 TYR A C 1
ATOM 948 O O . TYR A 1 121 ? -23.067 21.385 31.881 1.00 93.94 121 TYR A O 1
ATOM 956 N N . GLU A 1 122 ? -20.841 21.489 32.268 1.00 92.81 122 GLU A N 1
ATOM 957 C CA . GLU A 1 122 ? -20.643 22.877 31.845 1.00 92.81 122 GLU A CA 1
ATOM 958 C C . GLU A 1 122 ? -20.715 23.021 30.319 1.00 92.81 122 GLU A C 1
ATOM 960 O O . GLU A 1 122 ? -21.457 23.866 29.826 1.00 92.81 122 GLU A O 1
ATOM 965 N N . GLU A 1 123 ? -20.004 22.172 29.570 1.00 94.56 123 GLU A N 1
ATOM 966 C CA . GLU A 1 123 ? -19.954 22.207 28.100 1.00 94.56 123 GLU A CA 1
ATOM 967 C C . GLU A 1 123 ? -21.345 22.069 27.470 1.00 94.56 123 GLU A C 1
ATOM 969 O O . GLU A 1 123 ? -21.692 22.806 26.547 1.00 94.56 123 GLU A O 1
ATOM 974 N N . TYR A 1 124 ? -22.155 21.145 27.988 1.00 92.62 124 TYR A N 1
ATOM 975 C CA . TYR A 1 124 ? -23.482 20.852 27.448 1.00 92.62 124 TYR A CA 1
ATOM 976 C C . TYR A 1 124 ? -24.618 21.581 28.184 1.00 92.62 124 TYR A C 1
ATOM 978 O O . TYR A 1 124 ? -25.784 21.299 27.902 1.00 92.62 124 TYR A O 1
ATOM 986 N N . ASP A 1 125 ? -24.305 22.476 29.134 1.00 91.50 125 ASP A N 1
ATOM 987 C CA . ASP A 1 125 ? -25.274 23.199 29.979 1.00 91.50 125 ASP A CA 1
ATOM 988 C C . ASP A 1 125 ? -26.405 22.281 30.495 1.00 91.50 125 ASP A C 1
ATOM 990 O O . ASP A 1 125 ? -27.606 22.589 30.480 1.00 91.50 125 ASP A O 1
ATOM 994 N N . ILE A 1 126 ? -26.001 21.081 30.928 1.00 92.25 126 ILE A N 1
ATOM 995 C CA . ILE A 1 126 ? -26.903 20.022 31.394 1.00 92.25 126 ILE A CA 1
ATOM 996 C C . ILE A 1 126 ? -27.855 20.537 32.492 1.00 92.25 126 ILE A C 1
ATOM 998 O O . ILE A 1 126 ? -29.043 20.205 32.423 1.00 92.25 126 ILE A O 1
ATOM 1002 N N . PRO A 1 127 ? -27.420 21.359 33.477 1.00 91.00 127 PRO A N 1
ATOM 1003 C CA . PRO A 1 127 ? -28.312 21.862 34.525 1.00 91.00 127 PRO A CA 1
ATOM 1004 C C . PRO A 1 127 ? -29.501 22.665 33.982 1.00 91.00 127 PRO A C 1
ATOM 1006 O O . PRO A 1 127 ? -30.647 22.443 34.389 1.00 91.00 127 PRO A O 1
ATOM 1009 N N . SER A 1 128 ? -29.262 23.559 33.026 1.00 88.69 128 SER A N 1
ATOM 1010 C CA . SER 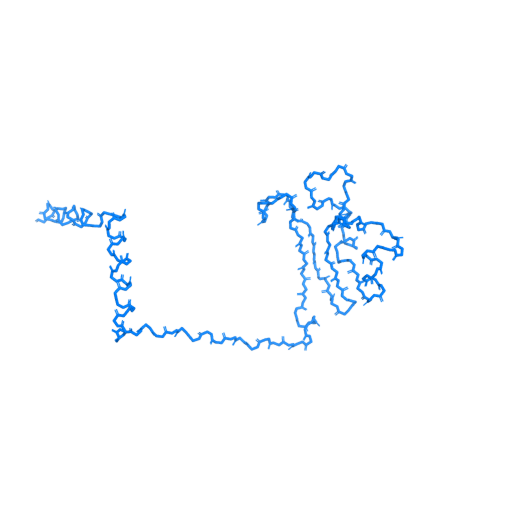A 1 128 ? -30.317 24.349 32.387 1.00 88.69 128 SER A CA 1
ATOM 1011 C C . SER A 1 128 ? -31.252 23.472 31.561 1.00 88.69 128 SER A C 1
ATOM 1013 O O . SER A 1 128 ? -32.471 23.652 31.592 1.00 88.69 128 SER A O 1
ATOM 1015 N N . CYS A 1 129 ? -30.698 22.489 30.849 1.00 89.19 129 CYS A N 1
ATOM 1016 C CA . CYS A 1 129 ? -31.470 21.507 30.090 1.00 89.19 129 CYS A CA 1
ATOM 1017 C C . CYS A 1 129 ? -32.408 20.692 30.993 1.00 89.19 129 CYS A C 1
ATOM 1019 O O . CYS A 1 129 ? -33.596 20.564 30.694 1.00 89.19 129 CYS A O 1
ATOM 1021 N N . LEU A 1 130 ? -31.907 20.211 32.134 1.00 89.75 130 LEU A N 1
ATOM 1022 C CA . LEU A 1 130 ? -32.704 19.495 33.134 1.00 89.75 130 LEU A CA 1
ATOM 1023 C C . LEU A 1 130 ? -33.791 20.384 33.747 1.00 89.75 130 LEU A C 1
ATOM 1025 O O . LEU A 1 130 ? -34.924 19.941 33.916 1.00 89.75 130 LEU A O 1
ATOM 1029 N N . THR A 1 131 ? -33.478 21.651 34.022 1.00 92.31 131 THR A N 1
ATOM 1030 C CA . THR A 1 131 ? -34.448 22.615 34.564 1.00 92.31 131 THR A CA 1
ATOM 1031 C C . THR A 1 131 ? -35.596 22.855 33.584 1.00 92.31 131 THR A C 1
ATOM 1033 O O . THR A 1 131 ? -36.763 22.776 33.964 1.00 92.31 131 THR A O 1
ATOM 1036 N N . LYS A 1 132 ? -35.279 23.066 32.299 1.00 91.25 132 LYS A N 1
ATOM 1037 C CA . LYS A 1 132 ? -36.278 23.205 31.227 1.00 91.25 132 LYS A CA 1
ATOM 1038 C C . LYS A 1 132 ? -37.127 21.944 31.077 1.00 91.25 132 LYS A C 1
ATOM 1040 O O . LYS A 1 132 ? -38.329 22.049 30.856 1.00 91.25 132 LYS A O 1
ATOM 1045 N N . LEU A 1 133 ? -36.517 20.761 31.185 1.00 89.56 133 LEU A N 1
ATOM 1046 C CA . LEU A 1 133 ? -37.231 19.487 31.113 1.00 89.56 133 LEU A CA 1
ATOM 1047 C C . LEU A 1 133 ? -38.242 19.354 32.261 1.00 89.56 133 LEU A C 1
ATOM 1049 O O . LEU A 1 133 ? -39.406 19.065 32.000 1.00 89.56 133 LEU A O 1
ATOM 1053 N N . ASN A 1 134 ? -37.819 19.626 33.498 1.00 91.19 134 ASN A N 1
ATOM 1054 C CA . ASN A 1 134 ? -38.687 19.563 34.677 1.00 91.19 134 ASN A CA 1
ATOM 1055 C C . ASN A 1 134 ? -39.863 20.537 34.571 1.00 91.19 134 ASN A C 1
ATOM 1057 O O . ASN A 1 134 ? -41.005 20.123 34.739 1.00 91.19 134 ASN A O 1
ATOM 1061 N N . GLN A 1 135 ? -39.611 21.789 34.178 1.00 91.44 135 GLN A N 1
ATOM 1062 C CA . GLN A 1 135 ? -40.676 22.772 33.950 1.00 91.44 135 GLN A CA 1
ATOM 1063 C C . GLN A 1 135 ? -41.691 22.283 32.912 1.00 91.44 135 GLN A C 1
ATOM 1065 O O . GLN A 1 135 ? -42.893 22.469 33.070 1.00 91.44 135 GLN A O 1
ATOM 1070 N N . ARG A 1 136 ? -41.225 21.622 31.849 1.00 87.12 136 ARG A N 1
ATOM 1071 C CA . ARG A 1 136 ? -42.086 21.092 30.784 1.00 87.12 136 ARG A CA 1
ATOM 1072 C C . ARG A 1 136 ? -42.931 19.902 31.238 1.00 87.12 136 ARG A C 1
ATOM 1074 O O . ARG A 1 136 ? -44.032 19.729 30.726 1.00 87.12 136 ARG A O 1
ATOM 1081 N N . ILE A 1 137 ? -42.419 19.096 32.166 1.00 90.06 137 ILE A N 1
ATOM 1082 C CA . ILE A 1 137 ? -43.169 18.012 32.809 1.00 90.06 137 ILE A CA 1
ATOM 1083 C C . ILE A 1 137 ? -44.251 18.606 33.718 1.00 90.06 137 ILE A C 1
ATOM 1085 O O . ILE A 1 137 ? -45.406 18.217 33.605 1.00 90.06 137 ILE A O 1
ATOM 1089 N N . GLU A 1 138 ? -43.902 19.596 34.543 1.00 86.44 138 GLU A N 1
ATOM 1090 C CA . GLU A 1 138 ? -44.835 20.277 35.455 1.00 86.44 138 GLU A CA 1
ATOM 1091 C C . GLU A 1 138 ? -45.917 21.089 34.725 1.00 86.44 138 GLU A C 1
ATOM 1093 O O . GLU A 1 138 ? -47.013 21.253 35.243 1.00 86.44 138 GLU A O 1
ATOM 1098 N N . SER A 1 139 ? -45.637 21.579 33.514 1.00 74.81 139 SER A N 1
ATOM 1099 C CA . SER A 1 139 ? -46.600 22.341 32.698 1.00 74.81 139 SER A CA 1
ATOM 1100 C C . SER A 1 139 ? -47.603 21.465 31.934 1.00 74.81 139 SER A C 1
ATOM 1102 O O . SER A 1 139 ? -48.596 21.982 31.429 1.00 74.81 139 SER A O 1
ATOM 1104 N N . ASN A 1 140 ? -47.308 20.171 31.773 1.00 65.56 140 ASN A N 1
ATOM 1105 C CA . ASN A 1 140 ? -48.087 19.221 30.968 1.00 65.56 140 ASN A CA 1
ATOM 1106 C C . ASN A 1 140 ? -48.804 18.149 31.818 1.00 65.56 140 ASN A C 1
ATOM 1108 O O . ASN A 1 140 ? -49.389 17.228 31.243 1.00 65.56 140 ASN A O 1
ATOM 1112 N N . GLY A 1 141 ? -48.723 18.234 33.150 1.00 52.22 141 GLY A N 1
ATOM 1113 C CA . GLY A 1 141 ? -49.490 17.422 34.103 1.00 52.22 141 GLY A CA 1
ATOM 1114 C C . GLY A 1 141 ? -50.604 18.238 34.737 1.00 52.22 141 GLY A C 1
ATOM 1115 O O . GLY A 1 141 ? -51.682 17.649 34.969 1.00 52.22 141 GLY A O 1
#

Radius of gyration: 27.64 Å; chains: 1; bounding box: 72×44×61 Å

Foldseek 3Di:
DDLFFQCVDPDCPGPQVVVVVVQKHFQEVVPDPQADFFQPDPPRTDRDTDIDHPQWDFPDWDWDDAPPPHVDRGTDIDTDTDCCSVVVNPDPDPPPPPPPPQDPPDPVSVVVVVVVVVVVCVVVVVVVVVVVVVVVVVVVD

pLDDT: mean 87.17, std 9.64, range [42.97, 96.75]

Organism: NCBI:txid2856

Sequence (141 aa):
MGANEDLLVNSPDSIRQRLCECGMEEAILKRHPPTATHQRNESNVPIDGIFTTSSVPVLAGGYYTFGEFVEADHRALWINIDLNTALGNFTPQGSTFKPRKLTLLDKRSVKRYLQLVHLGYEEYDIPSCLTKLNQRIESNG

Secondary structure (DSSP, 8-state):
--S---TT---TTSHHHHHHHTTEEESSTTTS----SBTT-TT-------EEETTS-EEEEEEPPTTTSSSSSBPPEEEEE-HHHHTTT--PPP----PPP--TT-HHHHHHHHHHHHHHHHHTTHHHHHHHHHHHHHT--